Protein AF-A0A837RHR6-F1 (afdb_monomer)

Secondary structure (DSSP, 8-state):
--HHHHHHHHHHHHHHHHHHHHHHHHHHHHHHT-HHHHHHHHHHHHHHHHHHHHHHHHHHHTSPP-TT-TT-STHHHHHHHHHHHHHHHHHHHHHHHHHHHHHHSPPP--HHHHHHHHHHHHHHHHHHHHHHHHHHTT-HHHHHHHHHHHHHHHHHHHHHHHHHHHHHH-

Organism: NCBI:txid1423737

Solvent-accessible surface area (backbone atoms only — not comparable to full-atom values): 8742 Å² total; per-residue (Å²): 135,63,70,64,60,58,50,53,54,52,50,51,52,40,52,54,51,49,55,54,40,27,52,48,26,36,54,36,10,63,76,14,56,33,65,60,37,34,50,54,16,52,50,55,49,46,57,53,48,48,52,52,45,49,49,54,19,49,61,52,27,69,45,79,68,48,100,91,37,90,83,42,33,58,64,41,41,56,50,41,53,52,54,48,53,51,53,53,52,52,54,50,52,51,54,53,51,52,52,55,49,36,74,78,49,78,68,86,54,42,21,69,56,40,30,54,42,25,49,53,45,27,53,51,29,46,50,43,28,60,73,30,53,76,47,30,80,80,34,69,69,41,30,51,52,31,54,50,31,48,53,51,27,54,49,27,48,53,44,32,54,50,18,52,52,40,60,76,76,109

pLDDT: mean 85.72, std 11.77, range [41.94, 96.5]

Radius of gyration: 19.24 Å; Cα contacts (8 Å, |Δi|>4): 161; chains: 1; bounding box: 45×40×55 Å

InterPro domains:
  IPR002524 Cation efflux [TIGR01297] (9-169)
  IPR027469 Cation efflux transmembrane domain superfamily [G3DSA:1.20.1510.10] (8-170)
  IPR027469 Cation efflux transmembrane domain superfamily [SSF161111] (7-167)
  IPR045316 Zinc transporter Msc2-like [PTHR45755] (7-169)
  IPR058533 Cation efflux protein, transmembrane domain [PF01545] (12-169)

Nearest PDB structures (foldseek):
  8j80-assembly1_B  TM=8.223E-01  e=5.421E-07  Homo sapiens
  8j7w-assembly1_B  TM=8.499E-01  e=1.287E-06  Homo sapiens
  8j7v-assembly1_A  TM=5.553E-01  e=8.025E-06  Homo sapiens
  8j7x-assembly1_B  TM=5.868E-01  e=1.477E-05  Homo sapiens
  8j80-assembly1_A  TM=5.643E-01  e=1.721E-05  Homo sapiens

Sequence (170 aa):
MDHDKVTGKRFFYVTVLNVLITITEFIGGVLSGSLGLISDAFHNLEDSLSIVIAYVANVVGKRKNNSKKTFGYKRAEILAAFVNSIVLVVITLMMVFESFRRLSQPQHINGKLMMIVAIIGLVANLVSMLLLFSGSKHNLNIKATFLHMLTDTLSSIGVLIASVFVILFN

Mean predicted aligned error: 6.72 Å

Structure (mmCIF, N/CA/C/O backbone):
data_AF-A0A837RHR6-F1
#
_entry.id   AF-A0A837RHR6-F1
#
loop_
_atom_site.group_PDB
_atom_site.id
_atom_site.type_symbol
_atom_site.label_atom_id
_atom_site.label_alt_id
_atom_site.label_comp_id
_atom_site.label_asym_id
_atom_site.label_entity_id
_atom_site.label_seq_id
_atom_site.pdbx_PDB_ins_code
_atom_site.Cartn_x
_atom_site.Cartn_y
_atom_site.Cartn_z
_atom_site.occupancy
_atom_site.B_iso_or_equiv
_atom_site.auth_seq_id
_atom_site.auth_comp_id
_atom_site.auth_asym_id
_atom_site.auth_atom_id
_atom_site.pdbx_PDB_model_num
ATOM 1 N N . MET A 1 1 ? -23.527 19.346 14.972 1.00 41.94 1 MET A N 1
ATOM 2 C CA . MET A 1 1 ? -23.856 17.907 14.844 1.00 41.94 1 MET A CA 1
ATOM 3 C C . MET A 1 1 ? -23.744 17.363 13.407 1.00 41.94 1 MET A C 1
ATOM 5 O O . MET A 1 1 ? -23.946 16.170 13.232 1.00 41.94 1 MET A O 1
ATOM 9 N N . ASP A 1 2 ? -23.337 18.156 12.398 1.00 43.06 2 ASP A N 1
ATOM 10 C CA . ASP A 1 2 ? -23.130 17.660 11.014 1.00 43.06 2 ASP A CA 1
ATOM 11 C C . ASP A 1 2 ? -21.687 17.249 10.661 1.00 43.06 2 ASP A C 1
ATOM 13 O O . ASP A 1 2 ? -21.467 16.546 9.672 1.00 43.06 2 ASP A O 1
ATOM 17 N N . HIS A 1 3 ? -20.692 17.620 11.475 1.00 45.97 3 HIS A N 1
ATOM 18 C CA . HIS A 1 3 ? -19.289 17.274 11.212 1.00 45.97 3 HIS A CA 1
ATOM 19 C C . HIS A 1 3 ? -19.011 15.759 11.271 1.00 45.97 3 HIS A C 1
ATOM 21 O O . HIS A 1 3 ? -18.201 15.262 10.486 1.00 45.97 3 HIS A O 1
ATOM 27 N N . ASP A 1 4 ? -19.725 15.004 12.111 1.00 53.38 4 ASP A N 1
ATOM 28 C CA . ASP A 1 4 ? -19.523 13.553 12.247 1.00 53.38 4 ASP A CA 1
ATOM 29 C C . ASP A 1 4 ? -20.050 12.763 11.037 1.00 53.38 4 ASP A C 1
ATOM 31 O O . ASP A 1 4 ? -19.416 11.810 10.580 1.00 53.38 4 ASP A O 1
ATOM 35 N N . LYS A 1 5 ? -21.172 13.192 10.437 1.00 53.78 5 LYS A N 1
ATOM 36 C CA . LYS A 1 5 ? -21.772 12.515 9.270 1.00 53.78 5 LYS A CA 1
ATOM 37 C C . LYS A 1 5 ? -20.959 12.717 7.989 1.00 53.78 5 LYS A C 1
ATOM 39 O O . LYS A 1 5 ? -20.816 11.782 7.199 1.00 53.78 5 LYS A O 1
ATOM 44 N N . VAL A 1 6 ? -20.414 13.919 7.779 1.00 57.72 6 VAL A N 1
ATOM 45 C CA . VAL A 1 6 ? -19.542 14.220 6.625 1.00 57.72 6 VAL A CA 1
ATOM 46 C C . VAL A 1 6 ? -18.214 13.469 6.744 1.00 57.72 6 VAL A C 1
ATOM 48 O O . VAL A 1 6 ? -17.709 12.953 5.746 1.00 57.72 6 VAL A O 1
ATOM 51 N N . THR A 1 7 ? -17.695 13.336 7.966 1.00 66.50 7 THR A N 1
ATOM 52 C CA . THR A 1 7 ? -16.489 12.552 8.257 1.00 66.50 7 THR A CA 1
ATOM 53 C C . THR A 1 7 ? -16.690 11.072 7.929 1.00 66.50 7 THR A C 1
ATOM 55 O O . THR A 1 7 ? -15.879 10.501 7.202 1.00 66.50 7 THR A O 1
ATOM 58 N N . GLY A 1 8 ? -17.803 10.469 8.366 1.00 73.56 8 GLY A N 1
ATOM 59 C CA . GLY A 1 8 ? -18.092 9.054 8.103 1.00 73.56 8 GLY A CA 1
ATOM 60 C C . GLY A 1 8 ? -18.206 8.713 6.612 1.00 73.56 8 GLY A C 1
ATOM 61 O O . GLY A 1 8 ? -17.645 7.716 6.163 1.00 73.56 8 GLY A O 1
ATOM 62 N N . LYS A 1 9 ? -18.865 9.569 5.815 1.00 78.69 9 LYS A N 1
ATOM 63 C CA . LYS A 1 9 ? -18.978 9.357 4.359 1.00 78.69 9 LYS A CA 1
ATOM 64 C C . LYS A 1 9 ? -17.625 9.442 3.650 1.00 78.69 9 LYS A C 1
ATOM 66 O O . LYS A 1 9 ? -17.347 8.614 2.791 1.00 78.69 9 LYS A O 1
ATOM 71 N N . ARG A 1 10 ? -16.779 10.418 4.004 1.00 78.12 10 ARG A N 1
ATOM 72 C CA . ARG A 1 10 ? -15.433 10.564 3.415 1.00 78.12 10 ARG A CA 1
ATOM 73 C C . ARG A 1 10 ? -14.546 9.365 3.731 1.00 78.12 10 ARG A C 1
ATOM 75 O O . ARG A 1 10 ? -13.902 8.856 2.825 1.00 78.12 10 ARG A O 1
ATOM 82 N N . PHE A 1 11 ? -14.574 8.888 4.975 1.00 78.69 11 PHE A N 1
ATOM 83 C CA . PHE A 1 11 ? -13.868 7.668 5.370 1.00 78.69 11 PHE A CA 1
ATOM 84 C C . PHE A 1 11 ? -14.307 6.467 4.547 1.00 78.69 11 PHE A C 1
ATOM 86 O O . PHE A 1 11 ? -13.462 5.768 4.011 1.00 78.69 11 PHE A O 1
ATOM 93 N N . PHE A 1 12 ? -15.616 6.274 4.380 1.00 83.81 12 PHE A N 1
ATOM 94 C CA . PHE A 1 12 ? -16.128 5.176 3.569 1.00 83.81 12 PHE A CA 1
ATOM 95 C C . PHE A 1 12 ? -15.616 5.233 2.123 1.00 83.81 12 PHE A C 1
ATOM 97 O O . PHE A 1 12 ? -15.125 4.228 1.617 1.00 83.81 12 PHE A O 1
ATOM 104 N N . TYR A 1 13 ? -15.667 6.404 1.475 1.00 84.94 13 TYR A N 1
ATOM 105 C CA . TYR A 1 13 ? -15.136 6.559 0.117 1.00 84.94 13 TYR A CA 1
ATOM 106 C C . TYR A 1 13 ? -13.636 6.271 0.037 1.00 84.94 13 TYR A C 1
ATOM 108 O O . TYR A 1 13 ? -13.217 5.559 -0.869 1.00 84.94 13 TYR A O 1
ATOM 116 N N . VAL A 1 14 ? -12.845 6.776 0.988 1.00 85.06 14 VAL A N 1
ATOM 117 C CA . VAL A 1 14 ? -11.397 6.522 1.043 1.00 85.06 14 VAL A CA 1
ATOM 118 C C . VAL A 1 14 ? -11.105 5.038 1.261 1.00 85.06 14 VAL A C 1
ATOM 120 O O . VAL A 1 14 ? -10.266 4.482 0.566 1.00 85.06 14 VAL A O 1
ATOM 123 N N . THR A 1 15 ? -11.825 4.363 2.160 1.00 84.81 15 THR A N 1
ATOM 124 C CA . THR A 1 15 ? -11.652 2.924 2.400 1.00 84.81 15 THR A CA 1
ATOM 125 C C . THR A 1 15 ? -12.000 2.096 1.166 1.00 84.81 15 THR A C 1
ATOM 127 O O . THR A 1 15 ? -11.239 1.206 0.802 1.00 84.81 15 THR A O 1
ATOM 130 N N . VAL A 1 16 ? -13.120 2.388 0.497 1.00 87.94 16 VAL A N 1
ATOM 131 C CA . VAL A 1 16 ? -13.505 1.684 -0.740 1.00 87.94 16 VAL A CA 1
ATOM 132 C C . VAL A 1 16 ? -12.467 1.909 -1.835 1.00 87.94 16 VAL A C 1
ATOM 134 O O . VAL A 1 16 ? -12.083 0.964 -2.520 1.00 87.94 16 VAL A O 1
ATOM 137 N N . LEU A 1 17 ? -11.998 3.149 -1.982 1.00 87.44 17 LEU A N 1
ATOM 138 C CA . LEU A 1 17 ? -10.976 3.503 -2.955 1.00 87.44 17 LEU A CA 1
ATOM 139 C C . LEU A 1 17 ? -9.662 2.761 -2.668 1.00 87.44 17 LEU A C 1
ATOM 141 O O . LEU A 1 17 ? -9.125 2.150 -3.587 1.00 87.44 17 LEU A O 1
ATOM 145 N N . ASN A 1 18 ? -9.213 2.722 -1.408 1.00 88.38 18 ASN A N 1
ATOM 146 C CA . ASN A 1 18 ? -8.009 1.992 -1.005 1.00 88.38 18 ASN A CA 1
ATOM 147 C C . ASN A 1 18 ? -8.108 0.501 -1.361 1.00 88.38 18 ASN A C 1
ATOM 149 O O . ASN A 1 18 ? -7.256 -0.022 -2.066 1.00 88.38 18 ASN A O 1
ATOM 153 N N . VAL A 1 19 ? -9.210 -0.165 -0.996 1.00 89.31 19 VAL A N 1
ATOM 154 C CA . VAL A 1 19 ? -9.411 -1.594 -1.303 1.00 89.31 19 VAL A CA 1
ATOM 155 C C . VAL A 1 19 ? -9.358 -1.875 -2.811 1.00 89.31 19 VAL A C 1
ATOM 157 O O . VAL A 1 19 ? -8.755 -2.859 -3.239 1.00 89.31 19 VAL A O 1
ATOM 160 N N . LEU A 1 20 ? -9.971 -1.019 -3.636 1.00 91.44 20 LEU A N 1
ATOM 161 C CA . LEU A 1 20 ? -9.931 -1.169 -5.095 1.00 91.44 20 LEU A CA 1
ATOM 162 C C . LEU A 1 20 ? -8.512 -1.009 -5.655 1.00 91.44 20 LEU A C 1
ATOM 164 O O . LEU A 1 20 ? -8.112 -1.765 -6.546 1.00 91.44 20 LEU A O 1
ATOM 168 N N . ILE A 1 21 ? -7.752 -0.049 -5.131 1.00 90.56 21 ILE A N 1
ATOM 169 C CA . ILE A 1 21 ? -6.354 0.165 -5.514 1.00 90.56 21 ILE A CA 1
ATOM 170 C C . ILE A 1 21 ? -5.505 -1.023 -5.086 1.00 90.56 21 ILE A C 1
ATOM 172 O O . ILE A 1 21 ? -4.798 -1.558 -5.927 1.00 90.56 21 ILE A O 1
ATOM 176 N N . THR A 1 22 ? -5.649 -1.513 -3.852 1.00 92.38 22 THR A N 1
ATOM 177 C CA . THR A 1 22 ? -4.914 -2.680 -3.342 1.00 92.38 22 THR A CA 1
ATOM 178 C C . THR A 1 22 ? -5.065 -3.888 -4.269 1.00 92.38 22 THR A C 1
ATOM 180 O O . THR A 1 22 ? -4.091 -4.559 -4.606 1.00 92.38 22 THR A O 1
ATOM 183 N N . ILE A 1 23 ? -6.289 -4.158 -4.737 1.00 93.69 23 ILE A N 1
ATOM 184 C CA . ILE A 1 23 ? -6.554 -5.245 -5.691 1.00 93.69 23 ILE A CA 1
ATOM 185 C C . ILE A 1 23 ? -5.868 -4.965 -7.035 1.00 93.69 23 ILE A C 1
ATOM 187 O O . ILE A 1 23 ? -5.268 -5.863 -7.628 1.00 93.69 23 ILE A O 1
ATOM 191 N N . THR A 1 24 ? -5.943 -3.723 -7.513 1.00 94.38 24 THR A N 1
ATOM 192 C CA . THR A 1 24 ? -5.326 -3.298 -8.777 1.00 94.38 24 THR A CA 1
ATOM 193 C C . THR A 1 24 ? -3.800 -3.409 -8.726 1.00 94.38 24 THR A C 1
ATOM 195 O O . THR A 1 24 ? -3.199 -3.912 -9.671 1.00 94.38 24 THR A O 1
ATOM 198 N N . GLU A 1 25 ? -3.173 -3.004 -7.623 1.00 94.94 25 GLU A N 1
ATOM 199 C CA . GLU A 1 25 ? -1.733 -3.101 -7.369 1.00 94.94 25 GLU A CA 1
ATOM 200 C C . GLU A 1 25 ? -1.278 -4.546 -7.227 1.00 94.94 25 GLU A C 1
ATOM 202 O O . GLU A 1 25 ? -0.258 -4.920 -7.801 1.00 94.94 25 GLU A O 1
ATOM 207 N N . PHE A 1 26 ? -2.058 -5.387 -6.545 1.00 95.31 26 PHE A N 1
ATOM 208 C CA . PHE A 1 26 ? -1.754 -6.807 -6.423 1.00 95.31 26 PHE A CA 1
ATOM 209 C C . PHE A 1 26 ? -1.755 -7.491 -7.794 1.00 95.31 26 PHE A C 1
ATOM 211 O O . PHE A 1 26 ? -0.775 -8.128 -8.182 1.00 95.31 26 PHE A O 1
ATOM 218 N N . ILE A 1 27 ? -2.836 -7.319 -8.562 1.00 95.81 27 ILE A N 1
ATOM 219 C CA . ILE A 1 27 ? -2.960 -7.893 -9.907 1.00 95.81 27 ILE A CA 1
ATOM 220 C C . ILE A 1 27 ? -1.885 -7.307 -10.827 1.00 95.81 27 ILE A C 1
ATOM 222 O O . ILE A 1 27 ? -1.181 -8.046 -11.513 1.00 95.81 27 ILE A O 1
ATOM 226 N N . GLY A 1 28 ? -1.727 -5.984 -10.816 1.00 95.19 28 GLY A N 1
ATOM 227 C CA . GLY A 1 28 ? -0.740 -5.266 -11.610 1.00 95.19 28 GLY A CA 1
ATOM 228 C C . GLY A 1 28 ? 0.688 -5.702 -11.305 1.00 95.19 28 GLY A C 1
ATOM 229 O O . GLY A 1 28 ? 1.458 -5.938 -12.229 1.00 95.19 28 GLY A O 1
ATOM 230 N N . GLY A 1 29 ? 1.021 -5.883 -10.030 1.00 95.00 29 GLY A N 1
ATOM 231 C CA . GLY A 1 29 ? 2.329 -6.322 -9.570 1.00 95.00 29 GLY A CA 1
ATOM 232 C C . GLY A 1 29 ? 2.639 -7.768 -9.939 1.00 95.00 29 GLY A C 1
ATOM 233 O O . GLY A 1 29 ? 3.744 -8.046 -10.407 1.00 95.00 29 GLY A O 1
ATOM 234 N N . VAL A 1 30 ? 1.668 -8.680 -9.819 1.00 94.69 30 VAL A N 1
ATOM 235 C CA . VAL A 1 30 ? 1.823 -10.073 -10.274 1.00 94.69 30 VAL A CA 1
ATOM 236 C C . VAL A 1 30 ? 2.018 -10.126 -11.789 1.00 94.69 30 VAL A C 1
ATOM 238 O O . VAL A 1 30 ? 2.958 -10.762 -12.262 1.00 94.69 30 VAL A O 1
ATOM 241 N N . LEU A 1 31 ? 1.181 -9.421 -12.556 1.00 95.31 31 LEU A N 1
ATOM 242 C CA . LEU A 1 31 ? 1.251 -9.411 -14.020 1.00 95.31 31 LEU A CA 1
ATOM 243 C C . LEU A 1 31 ? 2.497 -8.698 -14.553 1.00 95.31 31 LEU A C 1
ATOM 245 O O . LEU A 1 31 ? 3.045 -9.101 -15.577 1.00 95.31 31 LEU A O 1
ATOM 249 N N . SER A 1 32 ? 2.956 -7.636 -13.886 1.00 94.25 32 SER A N 1
ATOM 250 C CA . SER A 1 32 ? 4.163 -6.918 -14.293 1.00 94.25 32 SER A CA 1
ATOM 251 C C . SER A 1 32 ? 5.439 -7.579 -13.782 1.00 94.25 32 SER A C 1
ATOM 253 O O . SER A 1 32 ? 6.527 -7.171 -14.184 1.00 94.25 32 SER A O 1
ATOM 255 N N . GLY A 1 33 ? 5.321 -8.524 -12.847 1.00 92.75 33 GLY A N 1
ATOM 256 C CA . GLY A 1 33 ? 6.432 -9.055 -12.073 1.00 92.75 33 GLY A CA 1
ATOM 257 C C . GLY A 1 33 ? 7.066 -8.020 -11.139 1.00 92.75 33 GLY A C 1
ATOM 258 O O . GLY A 1 33 ? 8.218 -8.197 -10.773 1.00 92.75 33 GLY A O 1
ATOM 259 N N . SER A 1 34 ? 6.388 -6.931 -10.761 1.00 94.19 34 SER A N 1
ATOM 260 C CA . SER A 1 34 ? 6.981 -5.865 -9.936 1.00 94.19 34 SER A CA 1
ATOM 261 C C . SER A 1 34 ? 6.830 -6.155 -8.447 1.00 94.19 34 SER A C 1
ATOM 263 O O . SER A 1 34 ? 5.726 -6.094 -7.910 1.00 94.19 34 SER A O 1
ATOM 265 N N . LEU A 1 35 ? 7.949 -6.388 -7.754 1.00 92.81 35 LEU A N 1
ATOM 266 C CA . LEU A 1 35 ? 7.944 -6.491 -6.290 1.00 92.81 35 LEU A CA 1
ATOM 267 C C . LEU A 1 35 ? 7.485 -5.202 -5.615 1.00 92.81 35 LEU A C 1
ATOM 269 O O . LEU A 1 35 ? 6.871 -5.281 -4.563 1.00 92.81 35 LEU A O 1
ATOM 273 N N . GLY A 1 36 ? 7.761 -4.036 -6.210 1.00 93.12 36 GLY A N 1
ATOM 274 C CA . GLY A 1 36 ? 7.353 -2.749 -5.645 1.00 93.12 36 GLY A CA 1
ATOM 275 C C . GLY A 1 36 ? 5.834 -2.638 -5.539 1.00 93.12 36 GLY A C 1
ATOM 276 O O . GLY A 1 36 ? 5.318 -2.358 -4.466 1.00 93.12 36 GLY A O 1
ATOM 277 N N . LEU A 1 37 ? 5.120 -2.964 -6.623 1.00 94.31 37 LEU A N 1
ATOM 278 C CA . LEU A 1 37 ? 3.652 -2.985 -6.627 1.00 94.31 37 LEU A CA 1
ATOM 279 C C . LEU A 1 37 ? 3.076 -4.063 -5.709 1.00 94.31 37 LEU A C 1
ATOM 281 O O . LEU A 1 37 ? 2.097 -3.822 -5.014 1.00 94.31 37 LEU A O 1
ATOM 285 N N . ILE A 1 38 ? 3.694 -5.247 -5.685 1.00 94.62 38 ILE A N 1
ATOM 286 C CA . ILE A 1 38 ? 3.264 -6.322 -4.787 1.00 94.62 38 ILE A CA 1
ATOM 287 C C . ILE A 1 38 ? 3.453 -5.886 -3.323 1.00 94.62 38 ILE A C 1
ATOM 289 O O . ILE A 1 38 ? 2.572 -6.126 -2.505 1.00 94.62 38 ILE A O 1
ATOM 293 N N . SER A 1 39 ? 4.560 -5.219 -2.988 1.00 92.75 39 SER A N 1
ATOM 294 C CA . SER A 1 39 ? 4.834 -4.713 -1.638 1.00 92.75 39 SER A CA 1
ATOM 295 C C . SER A 1 39 ? 3.833 -3.644 -1.200 1.00 92.75 39 SER A C 1
ATOM 297 O O . SER A 1 39 ? 3.347 -3.731 -0.076 1.00 92.75 39 SER A O 1
ATOM 299 N N . ASP A 1 40 ? 3.499 -2.686 -2.071 1.00 92.00 40 ASP A N 1
ATOM 300 C CA . ASP A 1 40 ? 2.489 -1.648 -1.793 1.00 92.00 40 ASP A CA 1
ATOM 301 C C . ASP A 1 40 ? 1.108 -2.288 -1.553 1.00 92.00 40 ASP A C 1
ATOM 303 O O . ASP A 1 40 ? 0.442 -2.019 -0.554 1.00 92.00 40 ASP A O 1
ATOM 307 N N . ALA A 1 41 ? 0.734 -3.266 -2.388 1.00 92.81 41 ALA A N 1
ATOM 308 C CA . ALA A 1 41 ? -0.515 -4.003 -2.223 1.00 92.81 41 ALA A CA 1
ATOM 309 C C . ALA A 1 41 ? -0.574 -4.797 -0.905 1.00 92.81 41 ALA A C 1
ATOM 311 O O . ALA A 1 41 ? -1.605 -4.817 -0.233 1.00 92.81 41 ALA A O 1
ATOM 312 N N . PHE A 1 42 ? 0.512 -5.475 -0.519 1.00 91.44 42 PHE A N 1
ATOM 313 C CA . PHE A 1 42 ? 0.550 -6.208 0.749 1.00 91.44 42 PHE A CA 1
ATOM 314 C C . PHE A 1 42 ? 0.492 -5.275 1.959 1.00 91.44 42 PHE A C 1
ATOM 316 O O . PHE A 1 42 ? -0.168 -5.633 2.932 1.00 91.44 42 PHE A O 1
ATOM 323 N N . HIS A 1 43 ? 1.114 -4.095 1.888 1.00 88.62 43 HIS A N 1
ATOM 324 C CA . HIS A 1 43 ? 1.018 -3.079 2.936 1.00 88.62 43 HIS A CA 1
ATOM 325 C C . HIS A 1 43 ? -0.440 -2.640 3.142 1.00 88.62 43 HIS A C 1
ATOM 327 O O . HIS A 1 43 ? -1.000 -2.856 4.216 1.00 88.62 43 HIS A O 1
ATOM 333 N N . ASN A 1 44 ? -1.101 -2.195 2.067 1.00 89.38 44 ASN A N 1
ATOM 334 C CA . ASN A 1 44 ? -2.494 -1.734 2.100 1.00 89.38 44 ASN A CA 1
ATOM 335 C C . ASN A 1 44 ? -3.481 -2.831 2.557 1.00 89.38 44 ASN A C 1
ATOM 337 O O . ASN A 1 44 ? -4.468 -2.579 3.268 1.00 89.38 44 ASN A O 1
ATOM 341 N N . LEU A 1 45 ? -3.219 -4.084 2.162 1.00 89.12 45 LEU A N 1
ATOM 342 C CA . LEU A 1 45 ? -3.988 -5.243 2.611 1.00 89.12 45 LEU A CA 1
ATOM 343 C C . LEU A 1 45 ? -3.813 -5.483 4.114 1.00 89.12 45 LEU A C 1
ATOM 345 O O . LEU A 1 45 ? -4.791 -5.771 4.809 1.00 89.12 45 LEU A O 1
ATOM 349 N N . GLU A 1 46 ? -2.586 -5.384 4.617 1.00 88.56 46 GLU A N 1
ATOM 350 C CA . GLU A 1 46 ? -2.298 -5.582 6.030 1.00 88.56 46 GLU A CA 1
ATOM 351 C C . GLU A 1 46 ? -2.945 -4.503 6.897 1.00 88.56 46 GLU A C 1
ATOM 353 O O . GLU A 1 46 ? -3.540 -4.837 7.922 1.00 88.56 46 GLU A O 1
ATOM 358 N N . ASP A 1 47 ? -2.936 -3.240 6.478 1.00 86.06 47 ASP A N 1
ATOM 359 C CA . ASP A 1 47 ? -3.625 -2.173 7.211 1.00 86.06 47 ASP A CA 1
ATOM 360 C C . ASP A 1 47 ? -5.123 -2.469 7.347 1.00 86.06 47 ASP A C 1
ATOM 362 O O . ASP A 1 47 ? -5.716 -2.366 8.429 1.00 86.06 47 ASP A O 1
ATOM 366 N N . SER A 1 48 ? -5.736 -2.948 6.263 1.00 84.69 48 SER A N 1
ATOM 367 C CA . SER A 1 48 ? -7.140 -3.361 6.254 1.00 84.69 48 SER A CA 1
ATOM 368 C C . SER A 1 48 ? -7.393 -4.560 7.179 1.00 84.69 48 SER A C 1
ATOM 370 O O . SER A 1 48 ? -8.348 -4.557 7.965 1.00 84.69 48 SER A O 1
ATOM 372 N N . LEU A 1 49 ? -6.529 -5.580 7.135 1.00 85.75 49 LEU A N 1
ATOM 373 C CA . LEU A 1 49 ? -6.622 -6.760 7.999 1.00 85.75 49 LEU A CA 1
ATOM 374 C C . LEU A 1 49 ? -6.423 -6.405 9.474 1.00 85.75 49 LEU A C 1
ATOM 376 O O . LEU A 1 49 ? -7.174 -6.894 10.318 1.00 85.75 49 LEU A O 1
ATOM 380 N N . SER A 1 50 ? -5.485 -5.513 9.777 1.00 84.81 50 SER A N 1
ATOM 381 C CA . SER A 1 50 ? -5.194 -5.018 11.122 1.00 84.81 50 SER A CA 1
ATOM 382 C C . SER A 1 50 ? -6.439 -4.407 11.756 1.00 84.81 50 SER A C 1
ATOM 384 O O . SER A 1 50 ? -6.782 -4.722 12.898 1.00 84.81 50 SER A O 1
ATOM 386 N N . ILE A 1 51 ? -7.170 -3.586 10.995 1.00 81.31 51 ILE A N 1
ATOM 387 C CA . ILE A 1 51 ? -8.423 -2.966 11.442 1.00 81.31 51 ILE A CA 1
ATOM 388 C C . ILE A 1 51 ? -9.498 -4.026 11.699 1.00 81.31 51 ILE A C 1
ATOM 390 O O . ILE A 1 51 ? -10.169 -3.981 12.733 1.00 81.31 51 ILE A O 1
ATOM 394 N N . VAL A 1 52 ? -9.663 -4.996 10.794 1.00 82.75 52 VAL A N 1
ATOM 395 C CA . VAL A 1 52 ? -10.652 -6.077 10.951 1.00 82.75 52 VAL A CA 1
ATOM 396 C C . VAL A 1 52 ? -10.334 -6.933 12.178 1.00 82.75 52 VAL A C 1
ATOM 398 O O . VAL A 1 52 ? -11.214 -7.192 13.001 1.00 82.75 52 VAL A O 1
ATOM 401 N N . ILE A 1 53 ? -9.073 -7.332 12.339 1.00 80.62 53 ILE A N 1
ATOM 402 C CA . ILE A 1 53 ? -8.581 -8.114 13.476 1.00 80.62 53 ILE A CA 1
ATOM 403 C C . ILE A 1 53 ? -8.791 -7.338 14.784 1.00 80.62 53 ILE A C 1
ATOM 405 O O . ILE A 1 53 ? -9.327 -7.896 15.745 1.00 80.62 53 ILE A O 1
ATOM 409 N N . ALA A 1 54 ? -8.456 -6.045 14.815 1.00 77.94 54 ALA A N 1
ATOM 410 C CA . ALA A 1 54 ? -8.672 -5.183 15.975 1.00 77.94 54 ALA A CA 1
ATOM 411 C C . ALA A 1 54 ? -10.163 -5.031 16.315 1.00 77.94 54 ALA A C 1
ATOM 413 O O . ALA A 1 54 ? -10.545 -5.117 17.485 1.00 77.94 54 ALA A O 1
ATOM 414 N N . TYR A 1 55 ? -11.028 -4.869 15.309 1.00 78.31 55 TYR A N 1
ATOM 415 C CA . TYR A 1 55 ? -12.475 -4.793 15.498 1.00 78.31 55 TYR A CA 1
ATOM 416 C C . TYR A 1 55 ? -13.039 -6.090 16.089 1.00 78.31 55 TYR A C 1
ATOM 418 O O . TYR A 1 55 ? -13.752 -6.057 17.096 1.00 78.31 55 TYR A O 1
ATOM 426 N N . VAL A 1 56 ? -12.685 -7.244 15.513 1.00 79.56 56 VAL A N 1
ATOM 427 C CA . VAL A 1 56 ? -13.114 -8.558 16.017 1.00 79.56 56 VAL A CA 1
ATOM 428 C C . VAL A 1 56 ? -12.615 -8.771 17.445 1.00 79.56 56 VAL A C 1
ATOM 430 O O . VAL A 1 56 ? -13.389 -9.182 18.314 1.00 79.56 56 VAL A O 1
ATOM 433 N N . ALA A 1 57 ? -11.355 -8.436 17.722 1.00 78.81 57 ALA A N 1
ATOM 434 C CA . ALA A 1 57 ? -10.782 -8.552 19.055 1.00 78.81 57 ALA A CA 1
ATOM 435 C C . ALA A 1 57 ? -11.496 -7.652 20.073 1.00 78.81 57 ALA A C 1
ATOM 437 O O . ALA A 1 57 ? -11.758 -8.099 21.190 1.00 78.81 57 ALA A O 1
ATOM 438 N N . ASN A 1 58 ? -11.900 -6.442 19.677 1.00 74.94 58 ASN A N 1
ATOM 439 C CA . ASN A 1 58 ? -12.676 -5.538 20.522 1.00 74.94 58 ASN A CA 1
ATOM 440 C C . ASN A 1 58 ? -14.079 -6.077 20.829 1.00 74.94 58 ASN A C 1
ATOM 442 O O . ASN A 1 58 ? -14.527 -6.054 21.979 1.00 74.94 58 ASN A O 1
ATOM 446 N N . VAL A 1 59 ? -14.773 -6.615 19.821 1.00 78.75 59 VAL A N 1
ATOM 447 C CA . VAL A 1 59 ? -16.093 -7.243 19.998 1.00 78.75 59 VAL A CA 1
ATOM 448 C C . VAL A 1 59 ? -15.999 -8.453 20.933 1.00 78.75 59 VAL A C 1
ATOM 450 O O . VAL A 1 59 ? -16.832 -8.616 21.828 1.00 78.75 59 VAL A O 1
ATOM 453 N N . VAL A 1 60 ? -14.964 -9.284 20.779 1.00 78.19 60 VAL A N 1
ATOM 454 C CA . VAL A 1 60 ? -14.702 -10.427 21.666 1.00 78.19 60 VAL A CA 1
ATOM 455 C C . VAL A 1 60 ? -14.325 -9.956 23.074 1.00 78.19 60 VAL A C 1
ATOM 457 O O . VAL A 1 60 ? -14.834 -10.502 24.053 1.00 78.19 60 VAL A O 1
ATOM 460 N N . GLY A 1 61 ? -13.505 -8.909 23.190 1.00 70.44 61 GLY A N 1
ATOM 461 C CA . GLY A 1 61 ? -13.056 -8.315 24.450 1.00 70.44 61 GLY A CA 1
ATOM 462 C C . GLY A 1 61 ? -14.185 -7.734 25.303 1.00 70.44 61 GLY A C 1
ATOM 463 O O . GLY A 1 61 ? -14.105 -7.771 26.533 1.00 70.44 61 GLY A O 1
ATOM 464 N N . LYS A 1 62 ? -15.266 -7.269 24.665 1.00 71.50 62 LYS A N 1
ATOM 465 C CA . LYS A 1 62 ? -16.483 -6.756 25.318 1.00 71.50 62 LYS A CA 1
ATOM 466 C C . LYS A 1 62 ? -17.410 -7.849 25.876 1.00 71.50 62 LYS A C 1
ATOM 468 O O . LYS A 1 62 ? -18.370 -7.517 26.573 1.00 71.50 62 LYS A O 1
ATOM 473 N N . ARG A 1 63 ? -17.162 -9.142 25.614 1.00 69.62 63 ARG A N 1
ATOM 474 C CA . ARG A 1 63 ? -17.981 -10.237 26.175 1.00 69.62 63 ARG A CA 1
ATOM 475 C C . ARG A 1 63 ? -17.806 -10.347 27.698 1.00 69.62 63 ARG A C 1
ATOM 477 O O . ARG 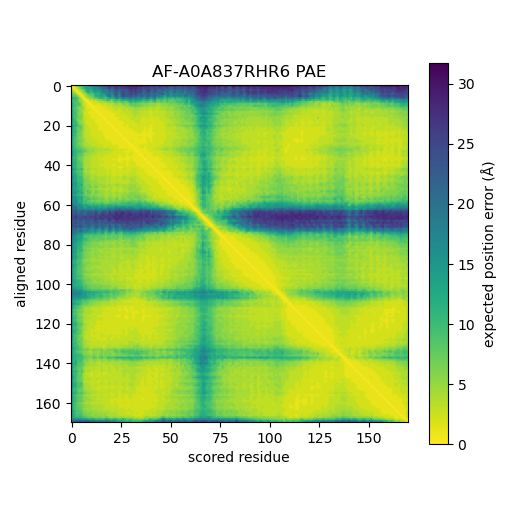A 1 63 ? -16.685 -10.306 28.206 1.00 69.62 63 ARG A O 1
ATOM 484 N N . LYS A 1 64 ? -18.923 -10.523 28.425 1.00 55.41 64 LYS A N 1
ATOM 485 C CA . LYS A 1 64 ? -18.940 -10.736 29.888 1.00 55.41 64 LYS A CA 1
ATOM 486 C C . LYS A 1 64 ? -18.121 -11.979 30.276 1.00 55.41 64 LYS A C 1
ATOM 488 O O . LYS A 1 64 ? -18.061 -12.954 29.529 1.00 55.41 64 LYS A O 1
ATOM 493 N N . ASN A 1 65 ? -17.497 -11.921 31.453 1.00 54.69 65 ASN A N 1
ATOM 494 C CA . ASN A 1 65 ? 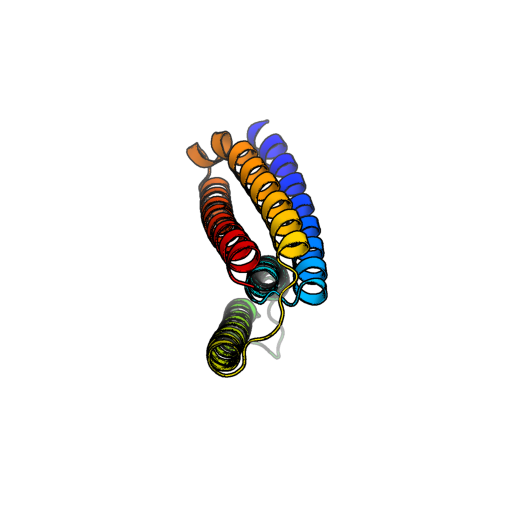-16.753 -13.025 32.068 1.00 54.69 65 ASN A CA 1
ATOM 495 C C . ASN A 1 65 ? -17.622 -14.302 32.143 1.00 54.69 65 ASN A C 1
ATOM 497 O O . ASN A 1 65 ? -18.818 -14.219 32.410 1.00 54.69 65 ASN A O 1
ATOM 501 N N . ASN A 1 66 ? -17.020 -15.468 31.905 1.00 58.69 66 ASN A N 1
ATOM 502 C CA . ASN A 1 66 ? -17.636 -16.786 32.066 1.00 58.69 66 ASN A CA 1
ATOM 503 C C . ASN A 1 66 ? -16.730 -17.641 32.972 1.00 58.69 66 ASN A C 1
ATOM 505 O O . ASN A 1 66 ? -15.517 -17.438 32.973 1.00 58.69 66 ASN A O 1
ATOM 509 N N . SER A 1 67 ? -17.271 -18.637 33.680 1.00 56.03 67 SER A N 1
ATOM 510 C CA . SER A 1 67 ? -16.593 -19.439 34.718 1.00 56.03 67 SER A CA 1
ATOM 511 C C . SER A 1 67 ? -15.288 -20.136 34.288 1.00 56.03 67 SER A C 1
ATOM 513 O O . SER A 1 67 ? -14.546 -20.611 35.139 1.00 56.03 67 SER A O 1
ATOM 515 N N . LYS A 1 68 ? -14.968 -20.182 32.985 1.00 61.56 68 LYS A N 1
ATOM 516 C CA . LYS A 1 68 ? -13.692 -20.691 32.438 1.00 61.56 68 LYS A CA 1
ATOM 517 C C . LYS A 1 68 ? -12.604 -19.616 32.228 1.00 61.56 68 LYS A C 1
ATOM 519 O O . LYS A 1 68 ? -11.460 -19.969 31.951 1.00 61.56 68 LYS A O 1
ATOM 524 N N . LYS A 1 69 ? -12.928 -18.316 32.281 1.00 58.12 69 LYS A N 1
ATOM 525 C CA . LYS A 1 69 ? -12.026 -17.189 31.942 1.00 58.12 69 LYS A CA 1
ATOM 526 C C . LYS A 1 69 ? -12.186 -16.029 32.935 1.00 58.12 69 LYS A C 1
ATOM 528 O O . LYS A 1 69 ? -12.653 -14.953 32.575 1.00 58.12 69 LYS A O 1
ATOM 533 N N . THR A 1 70 ? -11.701 -16.227 34.158 1.00 55.38 70 THR A N 1
ATOM 534 C CA . THR A 1 70 ? -11.864 -15.335 35.324 1.00 55.38 70 THR A CA 1
ATOM 535 C C . THR A 1 70 ? -11.395 -13.883 35.117 1.00 55.38 70 THR A C 1
ATOM 537 O O . THR A 1 70 ? -11.917 -12.986 35.769 1.00 55.38 70 THR A O 1
ATOM 540 N N . PHE A 1 71 ? -10.465 -13.623 34.183 1.00 59.66 71 PHE A N 1
ATOM 541 C CA . PHE A 1 71 ? -9.962 -12.277 33.840 1.00 59.66 71 PHE A CA 1
ATOM 542 C C . PHE A 1 71 ? -10.661 -11.619 32.625 1.00 59.66 71 PHE A C 1
ATOM 544 O O . PHE A 1 71 ? -10.268 -10.532 32.199 1.00 59.66 71 PHE A O 1
ATOM 551 N N . GLY A 1 72 ? -11.688 -12.256 32.048 1.00 63.91 72 GLY A N 1
ATOM 552 C CA . GLY A 1 72 ? -12.385 -11.771 30.852 1.00 63.91 72 GLY A CA 1
ATOM 553 C C . GLY A 1 72 ? -11.580 -11.914 29.551 1.00 63.91 72 GLY A C 1
ATOM 554 O O . GLY A 1 72 ? -10.524 -12.546 29.505 1.00 63.91 72 GLY A O 1
ATOM 555 N N . TYR A 1 73 ? -12.094 -11.325 28.468 1.00 68.69 73 TYR A N 1
ATOM 556 C CA . TYR A 1 73 ? -11.549 -11.470 27.109 1.00 68.69 73 TYR A CA 1
ATOM 557 C C . TYR A 1 73 ? -10.640 -10.312 26.668 1.00 68.69 73 TYR A C 1
ATOM 559 O O . TYR A 1 73 ? -10.196 -10.292 25.526 1.00 68.69 73 TYR A O 1
ATOM 567 N N . LYS A 1 74 ? -10.295 -9.375 27.563 1.00 69.12 74 LYS A N 1
AT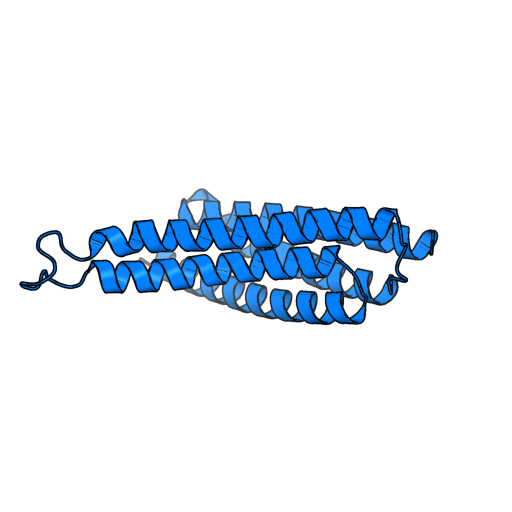OM 568 C CA . LYS A 1 74 ? -9.465 -8.200 27.225 1.00 69.12 74 LYS A CA 1
ATOM 569 C C . LYS A 1 74 ? -8.080 -8.549 26.659 1.00 69.12 74 LYS A C 1
ATOM 571 O O . LYS A 1 74 ? -7.539 -7.795 25.864 1.00 69.12 74 LYS A O 1
ATOM 576 N N . ARG A 1 75 ? -7.518 -9.715 27.008 1.00 80.38 75 ARG A N 1
ATOM 577 C CA . ARG A 1 75 ? -6.242 -10.198 26.437 1.00 80.38 75 ARG A CA 1
ATOM 578 C C . ARG A 1 75 ? -6.333 -10.545 24.943 1.00 80.38 75 ARG A C 1
ATOM 580 O O . ARG A 1 75 ? -5.295 -10.690 24.308 1.00 80.38 75 ARG A O 1
ATOM 587 N N . ALA A 1 76 ? -7.540 -10.681 24.387 1.00 78.31 76 ALA A N 1
ATOM 588 C CA . ALA A 1 76 ? -7.737 -10.956 22.967 1.00 78.31 76 ALA A CA 1
ATOM 589 C C . ALA A 1 76 ? -7.234 -9.807 22.080 1.00 78.31 76 ALA A C 1
ATOM 591 O O . ALA A 1 76 ? -6.658 -10.086 21.040 1.00 78.31 76 ALA A O 1
ATOM 592 N N . GLU A 1 77 ? -7.375 -8.545 22.507 1.00 77.56 77 GLU A N 1
ATOM 593 C CA . GLU A 1 77 ? -6.857 -7.380 21.765 1.00 77.56 77 GLU A CA 1
ATOM 594 C C . GLU A 1 77 ? -5.325 -7.399 21.675 1.00 77.56 77 GLU A C 1
ATOM 596 O O . GLU A 1 77 ? -4.766 -7.190 20.603 1.00 77.56 77 GLU A O 1
ATOM 601 N N . ILE A 1 78 ? -4.644 -7.740 22.774 1.00 85.25 78 ILE A N 1
ATOM 602 C CA . ILE A 1 78 ? -3.176 -7.842 22.808 1.00 85.25 78 ILE A CA 1
ATOM 603 C C . ILE A 1 78 ? -2.692 -8.997 21.923 1.00 85.25 78 ILE A C 1
ATOM 605 O O . ILE A 1 78 ? -1.753 -8.830 21.153 1.00 85.25 78 ILE A O 1
ATOM 609 N N . LEU A 1 79 ? -3.343 -10.163 22.007 1.00 86.50 79 LEU A N 1
ATOM 610 C CA . LEU A 1 79 ? -3.018 -11.315 21.158 1.00 86.50 79 LEU A CA 1
ATOM 611 C C . LEU A 1 79 ? -3.258 -11.017 19.674 1.00 86.50 79 LEU A C 1
ATOM 613 O O . LEU A 1 79 ? -2.455 -11.413 18.839 1.00 86.50 79 LEU A O 1
ATOM 617 N N . ALA A 1 80 ? -4.336 -10.305 19.355 1.00 84.19 80 ALA A N 1
ATOM 618 C CA . ALA A 1 80 ? -4.667 -9.888 18.002 1.00 84.19 80 ALA A CA 1
ATOM 619 C C . ALA A 1 80 ? -3.601 -8.946 17.421 1.00 84.19 80 ALA A C 1
ATOM 621 O O . ALA A 1 80 ? -3.090 -9.210 16.335 1.00 84.19 80 ALA A O 1
ATOM 622 N N . ALA A 1 81 ? -3.198 -7.917 18.175 1.00 85.75 81 ALA A N 1
ATOM 623 C CA . ALA A 1 81 ? -2.102 -7.033 17.785 1.00 85.75 81 ALA A CA 1
ATOM 624 C C . ALA A 1 81 ? -0.777 -7.798 17.620 1.00 85.75 81 ALA A C 1
ATOM 626 O O . ALA A 1 81 ? -0.072 -7.597 16.638 1.00 85.75 81 ALA A O 1
ATOM 627 N N . PHE A 1 82 ? -0.466 -8.724 18.533 1.00 89.44 82 PHE A N 1
ATOM 628 C CA . PHE A 1 82 ? 0.751 -9.537 18.473 1.00 89.44 82 PHE A CA 1
ATOM 629 C C . PHE A 1 82 ? 0.809 -10.431 17.226 1.00 89.44 82 PHE A C 1
ATOM 631 O O . PHE A 1 82 ? 1.829 -10.466 16.541 1.00 89.44 82 PHE A O 1
ATOM 638 N N . VAL A 1 83 ? -0.287 -11.127 16.904 1.00 89.19 83 VAL A N 1
ATOM 639 C CA . VAL A 1 83 ? -0.380 -11.951 15.688 1.00 89.19 83 VAL A CA 1
ATOM 640 C C . VAL A 1 83 ? -0.230 -11.082 14.443 1.00 89.19 83 VAL A C 1
ATOM 642 O O . VAL A 1 83 ? 0.523 -11.448 13.545 1.00 89.19 83 VAL A O 1
ATOM 645 N N . ASN A 1 84 ? -0.883 -9.919 14.411 1.00 89.31 84 ASN A N 1
ATOM 646 C CA . ASN A 1 84 ? -0.770 -8.985 13.298 1.00 89.31 84 ASN A CA 1
ATOM 647 C C . ASN A 1 84 ? 0.680 -8.520 13.084 1.00 89.31 84 ASN A C 1
ATOM 649 O O . ASN A 1 84 ? 1.200 -8.604 11.978 1.00 89.31 84 ASN A O 1
ATOM 653 N N . SER A 1 85 ? 1.376 -8.135 14.159 1.00 90.50 85 SER A N 1
ATOM 654 C CA . SER A 1 85 ? 2.789 -7.749 14.086 1.00 90.50 85 SER A CA 1
ATOM 655 C C . SER A 1 85 ? 3.701 -8.880 13.604 1.00 90.50 85 SER A C 1
ATOM 657 O O . SER A 1 85 ? 4.661 -8.616 12.886 1.00 90.50 85 SER A O 1
ATOM 659 N N . ILE A 1 86 ? 3.428 -10.140 13.962 1.00 93.44 86 ILE A N 1
ATOM 660 C CA . ILE A 1 86 ? 4.192 -11.280 13.427 1.00 93.44 86 ILE A CA 1
ATOM 661 C C . ILE A 1 86 ? 3.988 -11.400 11.915 1.00 93.44 86 ILE A C 1
ATOM 663 O O . ILE A 1 86 ? 4.963 -11.596 11.192 1.00 93.44 86 ILE A O 1
ATOM 667 N N . VAL A 1 87 ? 2.747 -11.275 11.435 1.00 90.00 87 VAL A N 1
ATOM 668 C CA . VAL A 1 87 ? 2.436 -11.339 9.999 1.00 90.00 87 VAL A CA 1
ATOM 669 C C . VAL A 1 87 ? 3.193 -10.249 9.233 1.00 90.00 87 VAL A C 1
ATOM 671 O O . VAL A 1 87 ? 3.879 -10.578 8.264 1.00 90.00 87 VAL A O 1
ATOM 674 N N . LEU A 1 88 ? 3.170 -9.005 9.724 1.00 89.38 88 LEU A N 1
ATOM 675 C CA . LEU A 1 88 ? 3.927 -7.879 9.161 1.00 89.38 88 LEU A CA 1
ATOM 676 C C . LEU A 1 88 ? 5.419 -8.192 9.029 1.00 89.38 88 LEU A C 1
ATOM 678 O O . LEU A 1 88 ? 6.026 -8.001 7.973 1.00 89.38 88 LEU A O 1
ATOM 682 N N . VAL A 1 89 ? 6.023 -8.695 10.111 1.00 92.75 89 VAL A N 1
ATOM 683 C CA . VAL A 1 89 ? 7.454 -9.023 10.144 1.00 92.75 89 VAL A CA 1
ATOM 684 C C . VAL A 1 89 ? 7.778 -10.117 9.131 1.00 92.75 89 VAL A C 1
ATOM 686 O O . VAL A 1 89 ? 8.761 -9.998 8.403 1.00 92.75 89 VAL A O 1
ATOM 689 N N . VAL A 1 90 ? 6.951 -11.160 9.038 1.00 93.62 90 VAL A N 1
ATOM 690 C CA . VAL A 1 90 ? 7.157 -12.252 8.077 1.00 93.62 90 VAL A CA 1
ATOM 691 C C . VAL A 1 90 ? 7.074 -11.741 6.638 1.00 93.62 90 VAL A C 1
ATOM 693 O O . VAL A 1 90 ? 7.990 -12.006 5.860 1.00 93.62 90 VAL A O 1
ATOM 696 N N . ILE A 1 91 ? 6.033 -10.975 6.290 1.00 91.38 91 ILE A N 1
ATOM 697 C CA . ILE A 1 91 ? 5.869 -10.406 4.941 1.00 91.38 91 ILE A CA 1
ATOM 698 C C . ILE A 1 91 ? 7.054 -9.497 4.601 1.00 91.38 91 ILE A C 1
ATOM 700 O O . ILE A 1 91 ? 7.652 -9.635 3.533 1.00 91.38 91 ILE A O 1
ATOM 704 N N . THR A 1 92 ? 7.455 -8.628 5.530 1.00 91.00 92 THR A N 1
ATOM 705 C CA . THR A 1 92 ? 8.588 -7.712 5.343 1.00 91.00 92 THR A CA 1
ATOM 706 C C . THR A 1 92 ? 9.891 -8.473 5.094 1.00 91.00 92 THR A C 1
ATOM 708 O O . THR A 1 92 ? 10.614 -8.172 4.144 1.00 91.00 92 THR A O 1
ATOM 711 N N . LEU A 1 93 ? 10.193 -9.498 5.899 1.00 94.94 93 LEU A N 1
ATOM 712 C CA . LEU A 1 93 ? 11.399 -10.312 5.721 1.00 94.94 93 LEU A CA 1
ATOM 713 C C . LEU A 1 93 ? 11.391 -11.064 4.384 1.00 94.94 93 LEU A C 1
ATOM 715 O O . LEU A 1 93 ? 12.428 -11.133 3.722 1.00 94.94 93 LEU A O 1
ATOM 719 N N . MET A 1 94 ? 10.235 -11.583 3.959 1.00 93.44 94 MET A N 1
ATOM 720 C CA . MET A 1 94 ? 10.090 -12.218 2.646 1.00 93.44 94 MET A CA 1
ATOM 721 C C . MET A 1 94 ? 10.352 -11.231 1.505 1.00 93.44 94 MET A C 1
ATOM 723 O O . MET A 1 94 ? 11.095 -11.564 0.584 1.00 93.44 94 MET A O 1
ATOM 727 N N . MET A 1 95 ? 9.808 -10.012 1.577 1.00 91.81 95 MET A N 1
ATOM 728 C CA . MET A 1 95 ? 10.034 -8.969 0.568 1.00 91.81 95 MET A CA 1
ATOM 729 C C . MET A 1 95 ? 11.501 -8.550 0.483 1.00 91.81 95 MET A C 1
ATOM 731 O O . MET A 1 95 ? 12.043 -8.401 -0.614 1.00 91.81 95 MET A O 1
ATOM 735 N N . VAL A 1 96 ? 12.166 -8.396 1.632 1.00 93.62 96 VAL A N 1
ATOM 736 C CA . VAL A 1 96 ? 13.595 -8.056 1.697 1.00 93.62 96 VAL A CA 1
ATOM 737 C C . VAL A 1 96 ? 14.437 -9.168 1.075 1.00 93.62 96 VAL A C 1
ATOM 739 O O . VAL A 1 96 ? 15.283 -8.895 0.223 1.00 93.62 96 VAL A O 1
ATOM 742 N N . PHE A 1 97 ? 14.179 -10.426 1.443 1.00 95.25 97 PHE A N 1
ATOM 743 C CA . PHE A 1 97 ? 14.874 -11.578 0.870 1.00 95.25 97 PHE A CA 1
ATOM 744 C C . PHE A 1 97 ? 14.688 -11.660 -0.651 1.00 95.25 97 PHE A C 1
ATOM 746 O O . PHE A 1 97 ? 15.660 -11.802 -1.393 1.00 95.25 97 PHE A O 1
ATOM 753 N N . GLU A 1 98 ? 13.452 -11.516 -1.126 1.00 92.25 98 GLU A N 1
ATOM 754 C CA . GLU A 1 98 ? 13.122 -11.554 -2.549 1.00 92.25 98 GLU A CA 1
ATOM 755 C C . GLU A 1 98 ? 13.788 -10.401 -3.318 1.00 92.25 98 GLU A C 1
ATOM 757 O O . GLU A 1 98 ? 14.307 -10.604 -4.416 1.00 92.25 98 GLU A O 1
ATOM 762 N N . SER A 1 99 ? 13.862 -9.211 -2.718 1.00 91.75 99 SER A N 1
ATOM 763 C CA . SER A 1 99 ? 14.559 -8.055 -3.292 1.00 91.75 99 SER A CA 1
ATOM 764 C C . SER A 1 99 ? 16.054 -8.329 -3.479 1.00 91.75 99 SER A C 1
ATOM 766 O O . SER A 1 99 ? 16.587 -8.090 -4.564 1.00 91.75 99 SER A O 1
ATOM 768 N N . PHE A 1 100 ? 16.728 -8.909 -2.475 1.00 94.56 100 PHE A N 1
ATOM 769 C CA . PHE A 1 100 ? 18.131 -9.325 -2.609 1.00 94.56 100 PHE A CA 1
ATOM 770 C C . PHE A 1 100 ? 18.312 -10.424 -3.656 1.00 94.56 100 PHE A C 1
ATOM 772 O O . PHE A 1 100 ? 19.241 -10.359 -4.462 1.00 94.56 100 PHE A O 1
ATOM 779 N N . ARG A 1 101 ? 17.401 -11.402 -3.703 1.00 93.25 101 ARG A N 1
ATOM 780 C CA . ARG A 1 101 ? 17.436 -12.459 -4.718 1.00 93.25 101 ARG A CA 1
ATOM 781 C C . ARG A 1 101 ? 17.376 -11.882 -6.131 1.00 93.25 101 ARG A C 1
ATOM 783 O O . ARG A 1 101 ? 18.129 -12.322 -6.994 1.00 93.25 101 ARG A O 1
ATOM 790 N N . ARG A 1 102 ? 16.532 -10.874 -6.364 1.00 90.19 102 ARG A N 1
ATOM 791 C CA . ARG A 1 102 ? 16.401 -10.223 -7.676 1.00 90.19 102 ARG A CA 1
ATOM 792 C C . ARG A 1 102 ? 17.584 -9.349 -8.070 1.00 90.19 102 ARG A C 1
ATOM 794 O O . ARG A 1 102 ? 17.815 -9.185 -9.263 1.00 90.19 102 ARG A O 1
ATOM 801 N N . LEU A 1 103 ? 18.353 -8.841 -7.106 1.00 88.69 103 LEU A N 1
ATOM 802 C CA . LEU A 1 103 ? 19.635 -8.193 -7.400 1.00 88.69 103 LEU A CA 1
ATOM 803 C C . LEU A 1 103 ? 20.650 -9.196 -7.967 1.00 88.69 103 LEU A C 1
ATOM 805 O O . LEU A 1 103 ? 21.403 -8.854 -8.873 1.00 88.69 103 LEU A O 1
ATOM 809 N N . SER A 1 104 ? 20.662 -10.435 -7.466 1.00 92.12 104 SER A N 1
ATOM 810 C CA . SER A 1 104 ? 21.543 -11.497 -7.977 1.00 92.12 104 SER A CA 1
ATOM 811 C C . SER A 1 104 ? 21.002 -12.196 -9.228 1.00 92.12 104 SER A C 1
ATOM 813 O O . SER A 1 104 ? 21.783 -12.681 -10.043 1.00 92.12 104 SER A O 1
ATOM 815 N N . GLN A 1 105 ? 19.679 -12.273 -9.382 1.00 89.25 105 GLN A N 1
ATOM 816 C CA . GLN A 1 105 ? 18.997 -12.897 -10.517 1.00 89.25 105 GLN A CA 1
ATOM 817 C C . GLN A 1 105 ? 17.942 -11.936 -11.082 1.00 89.25 105 GLN A C 1
ATOM 819 O O . GLN A 1 105 ? 16.770 -12.019 -10.690 1.00 89.25 105 GLN A O 1
ATOM 824 N N . PRO A 1 106 ? 18.341 -11.023 -11.990 1.00 84.81 106 PRO A N 1
ATOM 825 C CA . PRO A 1 106 ? 17.427 -10.057 -12.581 1.00 84.81 106 PRO A CA 1
ATOM 826 C C . PRO A 1 106 ? 16.248 -10.756 -13.255 1.00 84.81 106 PRO A C 1
ATOM 828 O O . PRO A 1 106 ? 16.414 -11.658 -14.075 1.00 84.81 106 PRO A O 1
ATOM 831 N N . GLN A 1 107 ? 15.044 -10.334 -12.888 1.00 84.81 107 GLN A N 1
ATOM 832 C CA . GLN A 1 107 ? 13.801 -10.800 -13.491 1.00 84.81 107 GLN A CA 1
ATOM 833 C C . GLN A 1 107 ? 13.292 -9.720 -14.436 1.00 84.81 107 GLN A C 1
ATOM 835 O O . GLN A 1 107 ? 13.364 -8.535 -14.110 1.00 84.81 107 GLN A O 1
ATOM 840 N N . HIS A 1 108 ? 12.749 -10.120 -15.583 1.00 87.06 108 HIS A N 1
ATOM 841 C CA . HIS A 1 108 ? 12.147 -9.166 -16.503 1.00 87.06 108 HIS A CA 1
ATOM 842 C C . HIS A 1 108 ? 10.876 -8.572 -15.880 1.00 87.06 108 HIS A C 1
ATOM 844 O O . HIS A 1 108 ? 9.984 -9.307 -15.455 1.00 87.06 108 HIS A O 1
ATOM 850 N N . ILE A 1 109 ? 10.802 -7.242 -15.822 1.00 93.62 109 ILE A N 1
ATOM 851 C CA . ILE A 1 109 ? 9.654 -6.506 -15.287 1.00 93.62 109 ILE A CA 1
ATOM 852 C C . ILE A 1 109 ? 8.984 -5.765 -16.440 1.00 93.62 109 ILE A C 1
ATOM 854 O O . ILE A 1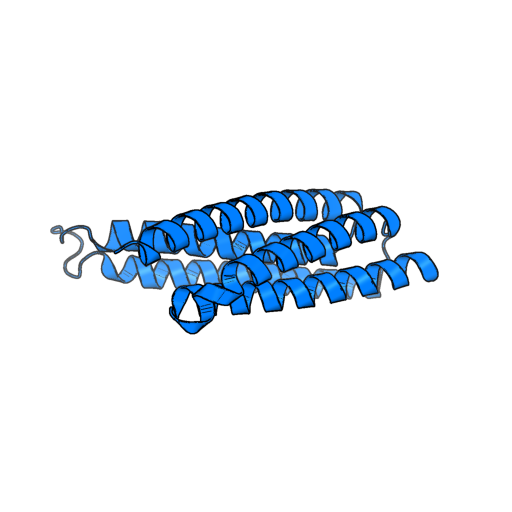 109 ? 9.635 -5.028 -17.182 1.00 93.62 109 ILE A O 1
ATOM 858 N N . ASN A 1 110 ? 7.665 -5.902 -16.572 1.00 94.31 110 ASN A N 1
ATOM 859 C CA . ASN A 1 110 ? 6.904 -5.097 -17.524 1.00 94.31 110 ASN A CA 1
ATOM 860 C C . ASN A 1 110 ? 6.774 -3.660 -16.995 1.00 94.31 110 ASN A C 1
ATOM 862 O O . ASN A 1 110 ? 5.805 -3.315 -16.313 1.00 94.31 110 ASN A O 1
ATOM 866 N N . GLY A 1 111 ? 7.762 -2.822 -17.318 1.00 93.56 111 GLY A N 1
ATOM 867 C CA . GLY A 1 111 ? 7.839 -1.436 -16.854 1.00 93.56 111 GLY A CA 1
ATOM 868 C C . GLY A 1 111 ? 6.629 -0.585 -17.253 1.00 93.56 111 GLY A C 1
ATOM 869 O O . GLY A 1 111 ? 6.165 0.219 -16.452 1.00 93.56 111 GLY A O 1
ATOM 870 N N . LYS A 1 112 ? 6.047 -0.804 -18.443 1.00 94.81 112 LYS A N 1
ATOM 871 C CA . LYS A 1 112 ? 4.852 -0.065 -18.896 1.00 94.81 112 LYS A CA 1
ATOM 872 C C . LYS A 1 112 ? 3.637 -0.369 -18.024 1.00 94.81 112 LYS A C 1
ATOM 874 O O . LYS A 1 112 ? 2.956 0.556 -17.590 1.00 94.81 112 LYS A O 1
ATOM 879 N N . LEU A 1 113 ? 3.379 -1.652 -17.759 1.00 94.94 113 LEU A N 1
ATOM 880 C CA . LEU A 1 113 ? 2.280 -2.059 -16.884 1.00 94.94 113 LEU A CA 1
ATOM 881 C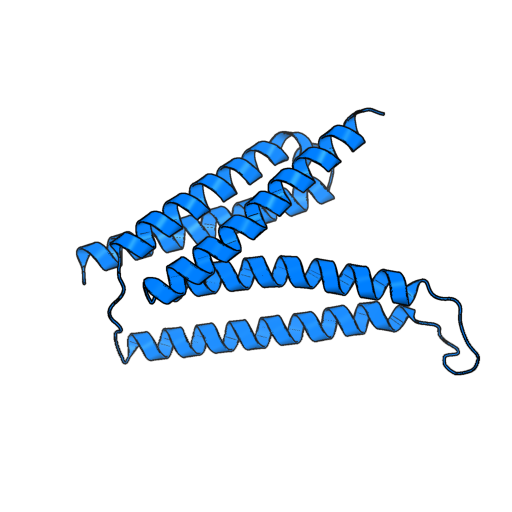 C . LEU A 1 113 ? 2.513 -1.553 -15.456 1.00 94.94 113 LEU A C 1
ATOM 883 O O . LEU A 1 113 ? 1.602 -0.993 -14.853 1.00 94.94 113 LEU A O 1
ATOM 887 N N . MET A 1 114 ? 3.748 -1.681 -14.961 1.00 95.56 114 MET A N 1
ATOM 888 C CA . MET A 1 114 ? 4.138 -1.187 -13.643 1.00 95.56 114 MET A CA 1
ATOM 889 C C . MET A 1 114 ? 3.882 0.321 -13.497 1.00 95.56 114 MET A C 1
ATOM 891 O O . MET A 1 114 ? 3.306 0.748 -12.502 1.00 95.56 114 MET A O 1
ATOM 895 N N . MET A 1 115 ? 4.262 1.116 -14.501 1.00 96.31 115 MET A N 1
ATOM 896 C CA . MET A 1 115 ? 4.074 2.568 -14.512 1.00 96.31 115 MET A CA 1
ATOM 897 C C . MET A 1 115 ? 2.592 2.957 -14.509 1.00 96.31 115 MET A C 1
ATOM 899 O O . MET A 1 115 ? 2.193 3.821 -13.735 1.00 96.31 115 MET A O 1
ATOM 903 N N . ILE A 1 116 ? 1.764 2.315 -15.342 1.00 96.50 116 ILE A N 1
ATOM 904 C CA . ILE A 1 116 ? 0.320 2.597 -15.405 1.00 96.50 116 ILE A CA 1
ATOM 905 C C . ILE A 1 116 ? -0.331 2.357 -14.040 1.00 96.50 116 ILE A C 1
ATOM 907 O O . ILE A 1 116 ? -1.072 3.208 -13.552 1.00 96.50 116 ILE A O 1
ATOM 911 N N . VAL A 1 117 ? -0.028 1.221 -13.410 1.00 96.12 117 VAL A N 1
ATOM 912 C CA . VAL A 1 117 ? -0.594 0.865 -12.104 1.00 96.12 117 VAL A CA 1
ATOM 913 C C . VAL A 1 117 ? -0.088 1.816 -11.016 1.00 96.12 117 VAL A C 1
ATOM 915 O O . VAL A 1 117 ? -0.893 2.308 -10.232 1.00 96.12 117 VAL A O 1
ATOM 918 N N . ALA A 1 118 ? 1.204 2.166 -11.024 1.00 95.44 118 ALA A N 1
ATOM 919 C CA . ALA A 1 118 ? 1.773 3.130 -10.082 1.00 95.44 118 ALA A CA 1
ATOM 920 C C . ALA A 1 118 ? 1.136 4.527 -10.205 1.00 95.44 118 ALA A C 1
ATOM 922 O O . ALA A 1 118 ? 0.892 5.179 -9.194 1.00 95.44 118 ALA A O 1
ATOM 923 N N . ILE A 1 119 ? 0.818 4.985 -11.423 1.00 96.19 119 ILE A N 1
ATOM 924 C CA . ILE A 1 119 ? 0.093 6.249 -11.637 1.00 96.19 119 ILE A CA 1
ATOM 925 C C . ILE A 1 119 ? -1.320 6.169 -11.052 1.00 96.19 119 ILE A C 1
ATOM 927 O O . ILE A 1 119 ? -1.761 7.119 -10.408 1.00 96.19 119 ILE A O 1
ATOM 931 N N . ILE A 1 120 ? -2.028 5.055 -11.263 1.00 94.81 120 ILE A N 1
ATOM 932 C CA . ILE A 1 120 ? -3.379 4.857 -10.719 1.00 94.81 120 ILE A CA 1
ATOM 933 C C . ILE A 1 120 ? -3.349 4.909 -9.186 1.00 94.81 120 ILE A C 1
ATOM 935 O O . ILE A 1 120 ? -4.125 5.668 -8.602 1.00 94.81 120 ILE A O 1
ATOM 939 N N . GLY A 1 121 ? -2.434 4.167 -8.553 1.00 93.75 121 GLY A N 1
ATOM 940 C CA . GLY A 1 121 ? -2.251 4.176 -7.098 1.00 93.75 121 GLY A CA 1
ATOM 941 C C . GLY A 1 121 ? -1.904 5.570 -6.576 1.00 93.75 121 GLY A C 1
ATOM 942 O O . GLY A 1 121 ? -2.595 6.100 -5.707 1.00 93.75 121 GLY A O 1
ATOM 943 N N . LEU A 1 122 ? -0.930 6.240 -7.202 1.00 95.19 122 LEU A N 1
ATOM 944 C CA . LEU A 1 122 ? -0.516 7.595 -6.836 1.00 95.19 122 LEU A CA 1
ATOM 945 C C . LEU A 1 122 ? -1.670 8.603 -6.894 1.00 95.19 122 LEU A C 1
ATOM 947 O O . LEU A 1 122 ? -1.882 9.363 -5.949 1.00 95.19 122 LEU A O 1
ATOM 951 N N . VAL A 1 123 ? -2.416 8.628 -8.003 1.00 95.44 123 VAL A N 1
ATOM 952 C CA . VAL A 1 123 ? -3.548 9.549 -8.178 1.00 95.44 123 VAL A CA 1
ATOM 953 C C . VAL A 1 123 ? -4.598 9.297 -7.108 1.00 95.44 123 VAL A C 1
ATOM 955 O O . VAL A 1 123 ? -5.146 10.240 -6.537 1.00 95.44 123 VAL A O 1
ATOM 958 N N . ALA A 1 124 ? -4.884 8.037 -6.819 1.00 92.50 124 ALA A N 1
ATOM 959 C CA . ALA A 1 124 ? -5.962 7.697 -5.923 1.00 92.50 124 ALA A CA 1
ATOM 960 C C . ALA A 1 124 ? -5.586 7.901 -4.438 1.00 92.50 124 ALA A C 1
ATOM 962 O O . ALA A 1 124 ? -6.406 8.431 -3.683 1.00 92.50 124 ALA A O 1
ATOM 963 N N . ASN A 1 125 ? -4.331 7.649 -4.048 1.00 93.00 125 ASN A N 1
ATOM 964 C CA . ASN A 1 125 ? -3.784 8.034 -2.740 1.00 93.00 125 ASN A CA 1
ATOM 965 C C . ASN A 1 125 ? -3.781 9.557 -2.558 1.00 93.00 125 ASN A C 1
ATOM 967 O O . ASN A 1 125 ? -4.219 10.066 -1.522 1.00 93.00 125 ASN A O 1
ATOM 971 N N . LEU A 1 126 ? -3.414 10.308 -3.601 1.00 94.12 126 LEU A N 1
ATOM 972 C CA . LEU A 1 126 ? -3.460 11.768 -3.582 1.00 94.12 126 LEU A CA 1
ATOM 973 C C . LEU A 1 126 ? -4.894 12.297 -3.420 1.00 94.12 126 LEU A C 1
ATOM 975 O O . LEU A 1 126 ? -5.136 13.198 -2.614 1.00 94.12 126 LEU A O 1
ATOM 979 N N . VAL A 1 127 ? -5.864 11.727 -4.142 1.00 92.69 127 VAL A N 1
ATOM 980 C CA . VAL A 1 127 ? -7.287 12.077 -3.995 1.00 92.69 127 VAL A CA 1
ATOM 981 C C . VAL A 1 127 ? -7.767 11.784 -2.572 1.00 92.69 127 VAL A C 1
ATOM 983 O O . VAL A 1 127 ? -8.372 12.658 -1.947 1.00 92.69 127 VAL A O 1
ATOM 986 N N . SER A 1 128 ? -7.453 10.609 -2.022 1.00 90.25 128 SER A N 1
ATOM 987 C CA . SER A 1 128 ? -7.776 10.250 -0.635 1.00 90.25 128 SER A CA 1
ATOM 988 C C . SER A 1 128 ? -7.175 11.235 0.371 1.00 90.25 128 SER A C 1
ATOM 990 O O . SER A 1 128 ? -7.876 11.735 1.255 1.00 90.25 128 SER A O 1
ATOM 992 N N . MET A 1 129 ? -5.902 11.595 0.195 1.00 91.56 129 MET A N 1
ATOM 993 C CA . MET A 1 129 ? -5.204 12.572 1.026 1.00 91.56 129 MET A CA 1
ATOM 994 C C . MET A 1 129 ? -5.893 13.949 0.984 1.00 91.56 129 MET A C 1
ATOM 996 O O . MET A 1 129 ? -6.160 14.551 2.031 1.00 91.56 129 MET A O 1
ATOM 1000 N N . LEU A 1 130 ? -6.245 14.443 -0.208 1.00 91.25 130 LEU A N 1
ATOM 1001 C CA . LEU A 1 130 ? -6.916 15.736 -0.388 1.00 91.25 130 LEU A CA 1
ATOM 1002 C C . LEU A 1 130 ? -8.322 15.758 0.233 1.00 91.25 130 LEU A C 1
ATOM 1004 O O . LEU A 1 130 ? -8.697 16.743 0.875 1.00 91.25 130 LEU A O 1
ATOM 1008 N N . LEU A 1 131 ? -9.083 14.664 0.114 1.00 88.38 131 LEU A N 1
ATOM 1009 C CA . LEU A 1 131 ? -10.412 14.532 0.725 1.00 88.38 131 LEU A CA 1
ATOM 1010 C C . LEU A 1 131 ? -10.366 14.612 2.261 1.00 88.38 131 LEU A C 1
ATOM 1012 O O . LEU A 1 131 ? -11.301 15.126 2.892 1.00 88.38 131 LEU A O 1
ATOM 1016 N N . LEU A 1 132 ? -9.277 14.133 2.869 1.00 87.94 132 LEU A N 1
ATOM 1017 C CA . LEU A 1 132 ? -9.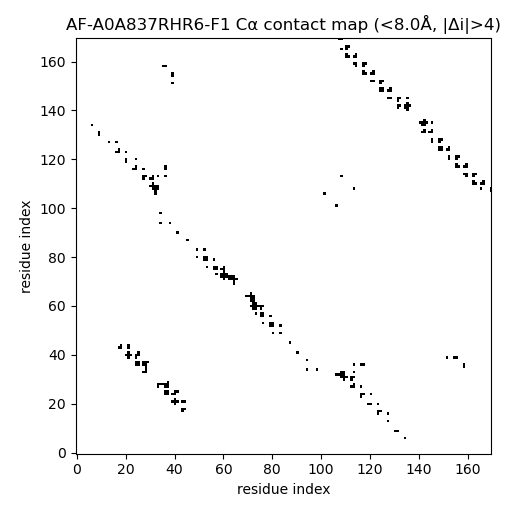085 14.110 4.321 1.00 87.94 132 LEU A CA 1
ATOM 1018 C C . LEU A 1 132 ? -8.418 15.381 4.875 1.00 87.94 132 LEU A C 1
ATOM 1020 O O . LEU A 1 132 ? -8.568 15.664 6.066 1.00 87.94 132 LEU A O 1
ATOM 1024 N N . PHE A 1 133 ? -7.761 16.192 4.039 1.00 89.00 133 PHE A N 1
ATOM 1025 C CA . PHE A 1 133 ? -6.978 17.366 4.461 1.00 89.00 133 PHE A CA 1
ATOM 1026 C C . PHE A 1 133 ? -7.755 18.375 5.323 1.00 89.00 133 PHE A C 1
ATOM 1028 O O . PHE A 1 133 ? -7.247 18.905 6.308 1.00 89.00 133 PHE A O 1
ATOM 1035 N N . SER A 1 134 ? -9.013 18.654 4.981 1.00 85.19 134 SER A N 1
ATOM 1036 C CA . SER A 1 134 ? -9.837 19.588 5.761 1.00 85.19 134 SER A CA 1
ATOM 1037 C C . SER A 1 134 ? -10.190 19.028 7.152 1.00 85.19 134 SER A C 1
ATOM 1039 O O . SER A 1 134 ? -10.188 19.764 8.144 1.00 85.19 134 SER A O 1
ATOM 1041 N N . GLY A 1 135 ? -10.445 17.718 7.242 1.00 82.31 135 GLY A N 1
ATOM 1042 C CA . GLY A 1 135 ? -10.806 17.048 8.493 1.00 82.31 135 GLY A CA 1
ATOM 1043 C C . GLY A 1 135 ? -9.609 16.763 9.407 1.00 82.31 135 GLY A C 1
ATOM 1044 O O . GLY A 1 135 ? -9.764 16.754 10.628 1.00 82.31 135 GLY A O 1
ATOM 1045 N N . SER A 1 136 ? -8.404 16.604 8.846 1.00 85.19 136 SER A N 1
ATOM 1046 C CA . SER A 1 136 ? -7.183 16.283 9.601 1.00 85.19 136 SER A CA 1
ATOM 1047 C C . SER A 1 136 ? -6.771 17.371 10.600 1.00 85.19 136 SER A C 1
ATOM 1049 O O . SER A 1 136 ? -6.105 17.081 11.591 1.00 85.19 136 SER A O 1
ATOM 1051 N N . LYS A 1 137 ? -7.209 18.619 10.392 1.00 86.69 137 LYS A N 1
ATOM 1052 C CA . LYS A 1 137 ? -6.948 19.740 11.312 1.00 86.69 137 LYS A CA 1
ATOM 1053 C C . LYS A 1 137 ? -7.756 19.675 12.612 1.00 86.69 137 LYS A C 1
ATOM 1055 O O . LYS A 1 137 ? -7.358 20.287 13.594 1.00 86.69 137 LYS A O 1
ATOM 1060 N N . HIS A 1 138 ? -8.877 18.955 12.613 1.00 83.88 138 HIS A N 1
ATOM 1061 C CA . HIS A 1 138 ? -9.869 19.008 13.693 1.00 83.88 138 HIS A CA 1
ATOM 1062 C C . HIS A 1 138 ? -10.033 17.672 14.423 1.00 83.88 138 HIS A C 1
ATOM 1064 O O . HIS A 1 138 ? -10.587 17.638 15.518 1.00 83.88 138 HIS A O 1
ATOM 1070 N N . ASN A 1 139 ? -9.575 16.565 13.833 1.00 84.00 139 ASN A N 1
ATOM 1071 C CA . ASN A 1 139 ? -9.766 15.232 14.387 1.00 84.00 139 ASN A CA 1
ATOM 1072 C C . ASN A 1 139 ? -8.501 14.383 14.212 1.00 84.00 139 ASN A C 1
ATOM 1074 O O . ASN A 1 139 ? -8.010 14.194 13.097 1.00 84.00 139 ASN A O 1
ATOM 1078 N N . LEU A 1 140 ? -8.001 13.845 15.327 1.00 85.94 140 LEU A N 1
ATOM 1079 C CA . LEU A 1 140 ? -6.778 13.044 15.371 1.00 85.94 140 LEU A CA 1
ATOM 1080 C C . LEU A 1 140 ? -6.872 11.750 14.553 1.00 85.94 140 LEU A C 1
ATOM 1082 O O . LEU A 1 140 ? -5.886 11.382 13.925 1.00 85.94 140 LEU A O 1
ATOM 1086 N N . ASN A 1 141 ? -8.038 11.104 14.476 1.00 83.06 141 ASN A N 1
ATOM 1087 C CA . ASN A 1 141 ? -8.217 9.898 13.659 1.00 83.06 141 ASN A CA 1
ATOM 1088 C C . ASN A 1 141 ? -8.130 10.227 12.162 1.00 83.06 141 ASN A C 1
ATOM 1090 O O . ASN A 1 141 ? -7.504 9.500 11.390 1.00 83.06 141 ASN A O 1
ATOM 1094 N N . ILE A 1 142 ? -8.710 11.362 11.754 1.00 85.25 142 ILE A N 1
ATOM 1095 C CA . ILE A 1 142 ? -8.591 11.857 10.375 1.00 85.25 142 ILE A CA 1
ATOM 1096 C C . ILE A 1 142 ? -7.146 12.249 10.083 1.00 85.25 142 ILE A C 1
ATOM 1098 O O . ILE A 1 142 ? -6.640 11.958 9.005 1.00 85.25 142 ILE A O 1
ATOM 1102 N N . LYS A 1 143 ? -6.464 12.872 11.049 1.00 88.56 143 LYS A N 1
ATOM 1103 C CA . LYS A 1 143 ? -5.047 13.218 10.934 1.00 88.56 143 LYS A CA 1
ATOM 1104 C C . LYS A 1 143 ? -4.166 11.985 10.765 1.00 88.56 143 LYS A C 1
ATOM 1106 O O . LYS A 1 143 ? -3.303 12.001 9.898 1.00 88.56 143 LYS A O 1
ATOM 1111 N N . ALA A 1 144 ? -4.402 10.933 11.545 1.00 88.19 144 ALA A N 1
ATOM 1112 C CA . ALA A 1 144 ? -3.678 9.673 11.428 1.00 88.19 144 ALA A CA 1
ATOM 1113 C C . ALA A 1 144 ? -3.880 9.046 10.041 1.00 88.19 144 ALA A C 1
ATOM 1115 O O . ALA A 1 144 ? -2.907 8.733 9.366 1.00 88.19 144 ALA A O 1
ATOM 1116 N N . THR A 1 145 ? -5.129 8.975 9.573 1.00 87.12 145 THR A N 1
ATOM 1117 C CA . THR A 1 145 ? -5.448 8.434 8.238 1.00 87.12 145 THR A CA 1
ATOM 1118 C C . THR A 1 145 ? -4.840 9.291 7.123 1.00 87.12 145 THR A C 1
ATOM 1120 O O . THR A 1 145 ? -4.302 8.765 6.163 1.00 87.12 145 THR A O 1
ATOM 1123 N N . PHE A 1 146 ? -4.861 10.619 7.258 1.00 90.88 146 PHE A N 1
ATOM 1124 C CA . PHE A 1 146 ? -4.211 11.535 6.319 1.00 90.88 146 PHE A CA 1
ATOM 1125 C C . PHE A 1 146 ? -2.691 11.324 6.251 1.0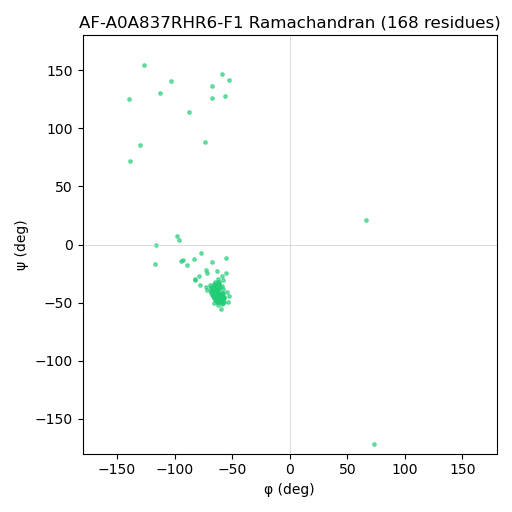0 90.88 146 PHE A C 1
ATOM 1127 O O . PHE A 1 146 ? -2.130 11.317 5.161 1.00 90.88 146 PHE A O 1
ATOM 1134 N N . LEU A 1 147 ? -2.026 11.165 7.402 1.00 92.44 147 LEU A N 1
ATOM 1135 C CA . LEU A 1 147 ? -0.583 10.917 7.455 1.00 92.44 147 LEU A CA 1
ATOM 1136 C C . LEU A 1 147 ? -0.215 9.558 6.853 1.00 92.44 147 LEU A C 1
ATOM 1138 O O . LEU A 1 147 ? 0.825 9.458 6.219 1.00 92.44 147 LEU A O 1
ATOM 1142 N N . HIS A 1 148 ? -1.074 8.555 7.012 1.00 89.56 148 HIS A N 1
ATOM 1143 C CA . HIS A 1 148 ? -0.914 7.259 6.362 1.00 89.56 148 HIS A CA 1
ATOM 1144 C C . HIS A 1 148 ? -1.057 7.368 4.832 1.00 89.56 148 HIS A C 1
ATOM 1146 O O . HIS A 1 148 ? -0.124 7.051 4.109 1.00 89.56 148 HIS A O 1
ATOM 1152 N N . MET A 1 149 ? -2.121 8.006 4.326 1.00 90.81 149 MET A N 1
ATOM 1153 C CA . MET A 1 149 ? -2.264 8.246 2.876 1.00 90.81 149 MET A CA 1
ATOM 1154 C C . MET A 1 149 ? -1.085 9.049 2.288 1.00 90.81 149 MET A C 1
ATOM 1156 O O . MET A 1 149 ? -0.738 8.895 1.117 1.00 90.81 149 MET A O 1
ATOM 1160 N N . LEU A 1 150 ? -0.460 9.926 3.084 1.00 93.19 150 LEU A N 1
ATOM 1161 C CA . LEU A 1 150 ? 0.758 10.641 2.696 1.00 93.19 150 LEU A CA 1
ATOM 1162 C C . LEU A 1 150 ? 1.959 9.694 2.556 1.00 93.19 150 LEU A C 1
ATOM 1164 O O . LEU A 1 150 ? 2.717 9.840 1.597 1.00 93.19 150 LEU A O 1
ATOM 1168 N N . THR A 1 151 ? 2.151 8.747 3.481 1.00 91.50 151 THR A N 1
ATOM 1169 C CA . THR A 1 151 ? 3.226 7.750 3.358 1.00 91.50 151 THR A CA 1
ATOM 1170 C C . THR A 1 151 ? 3.014 6.850 2.148 1.00 91.50 151 THR A C 1
ATOM 1172 O O . THR A 1 151 ? 3.972 6.615 1.414 1.00 91.50 151 THR A O 1
ATOM 1175 N N . ASP A 1 152 ? 1.772 6.465 1.861 1.00 91.00 152 ASP A N 1
ATOM 1176 C CA . ASP A 1 152 ? 1.442 5.626 0.702 1.00 91.00 152 ASP A CA 1
ATOM 1177 C C . ASP A 1 152 ? 1.664 6.400 -0.600 1.00 91.00 152 ASP A C 1
ATOM 1179 O O . ASP A 1 152 ? 2.267 5.901 -1.541 1.00 91.00 152 ASP A O 1
ATOM 1183 N N . THR A 1 153 ? 1.295 7.686 -0.630 1.00 93.31 153 THR A N 1
ATOM 1184 C CA . THR A 1 153 ? 1.596 8.578 -1.763 1.00 93.31 153 THR A CA 1
ATOM 1185 C C . THR A 1 153 ? 3.105 8.649 -2.025 1.00 93.31 153 THR A C 1
ATOM 1187 O O . THR A 1 153 ? 3.536 8.578 -3.176 1.00 93.31 153 THR A O 1
AT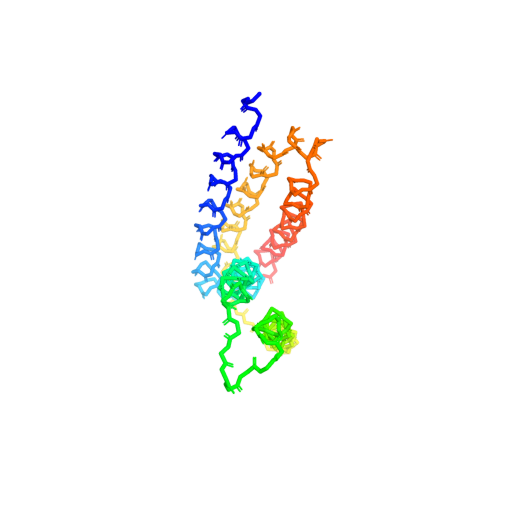OM 1190 N N . LEU A 1 154 ? 3.927 8.775 -0.975 1.00 94.00 154 LEU A N 1
ATOM 1191 C CA . LEU A 1 154 ? 5.389 8.779 -1.106 1.00 94.00 154 LEU A CA 1
ATOM 1192 C C . LEU A 1 154 ? 5.924 7.426 -1.605 1.00 94.00 154 LEU A C 1
ATOM 1194 O O . LEU A 1 154 ? 6.812 7.413 -2.460 1.00 94.00 154 LEU A O 1
ATOM 1198 N N . SER A 1 155 ? 5.363 6.311 -1.123 1.00 91.62 155 SER A N 1
ATOM 1199 C CA . SER A 1 155 ? 5.665 4.956 -1.609 1.00 91.62 155 SER A CA 1
ATOM 1200 C C . SER A 1 155 ? 5.364 4.829 -3.106 1.00 91.62 155 SER A C 1
ATOM 1202 O O . SER A 1 155 ? 6.257 4.493 -3.892 1.00 91.62 155 SER A O 1
ATOM 1204 N N . SER A 1 156 ? 4.163 5.230 -3.540 1.00 92.19 156 SER A N 1
ATOM 1205 C CA . SER A 1 156 ? 3.750 5.180 -4.946 1.00 92.19 156 SER A CA 1
ATOM 1206 C C . SER A 1 156 ? 4.631 6.054 -5.852 1.00 92.19 156 SER A C 1
ATOM 1208 O O . SER A 1 156 ? 4.909 5.665 -6.987 1.00 92.19 156 SER A O 1
ATOM 1210 N N . ILE A 1 157 ? 5.142 7.201 -5.371 1.00 95.69 157 ILE A N 1
ATOM 1211 C CA . ILE A 1 157 ? 6.156 7.990 -6.103 1.00 95.69 157 ILE A CA 1
ATOM 1212 C C . ILE A 1 157 ? 7.442 7.174 -6.289 1.00 95.69 157 ILE A C 1
ATOM 1214 O O . ILE A 1 157 ? 8.003 7.160 -7.385 1.00 95.69 157 ILE A O 1
ATOM 1218 N N . GLY A 1 158 ? 7.903 6.475 -5.249 1.00 95.12 158 GLY A N 1
ATOM 1219 C CA . GLY A 1 158 ? 9.067 5.592 -5.328 1.00 95.12 158 GLY A CA 1
ATOM 1220 C C . GLY A 1 158 ? 8.889 4.486 -6.370 1.00 95.12 158 GLY A C 1
ATOM 1221 O O . GLY A 1 158 ? 9.767 4.279 -7.210 1.00 95.12 158 GLY A O 1
ATOM 1222 N N . VAL A 1 159 ? 7.723 3.832 -6.380 1.00 94.25 159 VAL A N 1
ATOM 1223 C CA . VAL A 1 159 ? 7.377 2.808 -7.379 1.00 94.25 159 VAL A CA 1
ATOM 1224 C C . VAL A 1 159 ? 7.305 3.410 -8.785 1.00 94.25 159 VAL A C 1
ATOM 1226 O O . VAL A 1 159 ? 7.821 2.819 -9.735 1.00 94.25 159 VAL A O 1
ATOM 1229 N N . LEU A 1 160 ? 6.729 4.604 -8.941 1.00 96.19 160 LEU A N 1
ATOM 1230 C CA . LEU A 1 160 ? 6.663 5.294 -10.227 1.00 96.19 160 LEU A CA 1
ATOM 1231 C C . LEU A 1 160 ? 8.063 5.611 -10.768 1.00 96.19 160 LEU A C 1
ATOM 1233 O O . LEU A 1 160 ? 8.359 5.299 -11.921 1.00 96.19 160 LEU A O 1
ATOM 1237 N N . ILE A 1 161 ? 8.948 6.159 -9.934 1.00 96.31 161 ILE A N 1
ATOM 1238 C CA . ILE A 1 161 ? 10.345 6.418 -10.302 1.00 96.31 161 ILE A CA 1
ATOM 1239 C C . ILE A 1 161 ? 11.033 5.109 -10.704 1.00 96.31 161 ILE A C 1
ATOM 1241 O O . ILE A 1 161 ? 11.642 5.040 -11.771 1.00 96.31 161 ILE A O 1
ATOM 1245 N N . ALA A 1 162 ? 10.880 4.046 -9.908 1.00 93.69 162 ALA A N 1
ATOM 1246 C CA . ALA A 1 162 ? 11.434 2.733 -10.225 1.00 93.69 162 ALA A CA 1
ATOM 1247 C C . ALA A 1 162 ? 10.924 2.198 -11.575 1.00 93.69 162 ALA A C 1
ATOM 1249 O O . ALA A 1 162 ? 11.703 1.639 -12.342 1.00 93.69 162 ALA A O 1
ATOM 1250 N N . SER A 1 163 ? 9.649 2.420 -11.912 1.00 95.00 163 SER A N 1
ATOM 1251 C CA . SER A 1 163 ? 9.088 2.014 -13.206 1.00 95.00 163 SER A CA 1
ATOM 1252 C C . SER A 1 163 ? 9.739 2.742 -14.388 1.00 95.00 163 SER A C 1
ATOM 1254 O O . SER A 1 163 ? 9.999 2.119 -15.415 1.00 95.00 163 SER A O 1
ATOM 1256 N N . VAL A 1 164 ? 10.082 4.026 -14.228 1.00 95.12 164 VAL A N 1
ATOM 1257 C CA . VAL A 1 164 ? 10.813 4.800 -15.244 1.00 95.12 164 VAL A CA 1
ATOM 1258 C C . VAL A 1 164 ? 12.217 4.233 -15.434 1.00 95.12 164 VAL A C 1
ATOM 1260 O O . VAL A 1 164 ? 12.628 4.014 -16.570 1.00 95.12 164 VAL A O 1
ATOM 1263 N N . PHE A 1 165 ? 12.929 3.921 -14.346 1.00 93.75 165 PHE A N 1
ATOM 1264 C CA . PHE A 1 165 ? 14.230 3.250 -14.431 1.00 93.75 165 PHE A CA 1
ATOM 1265 C C . PHE A 1 165 ? 14.125 1.899 -15.143 1.00 93.75 165 PHE A C 1
ATOM 1267 O O . PHE A 1 165 ? 14.918 1.623 -16.037 1.00 93.75 165 PHE A O 1
ATOM 1274 N N . VAL A 1 166 ? 13.120 1.085 -14.815 1.00 92.88 166 VAL A N 1
ATOM 1275 C CA . VAL A 1 166 ? 12.890 -0.184 -15.515 1.00 92.88 166 VAL A CA 1
ATOM 1276 C C . VAL A 1 166 ? 12.657 0.056 -17.007 1.00 92.88 166 VAL A C 1
ATOM 1278 O O . VAL A 1 166 ? 13.257 -0.632 -17.810 1.00 92.88 166 VAL A O 1
ATOM 1281 N N . ILE A 1 167 ? 11.847 1.035 -17.415 1.00 92.75 167 ILE A N 1
ATOM 1282 C CA . ILE A 1 167 ? 11.600 1.301 -18.846 1.00 92.75 167 ILE A CA 1
ATOM 1283 C C . ILE A 1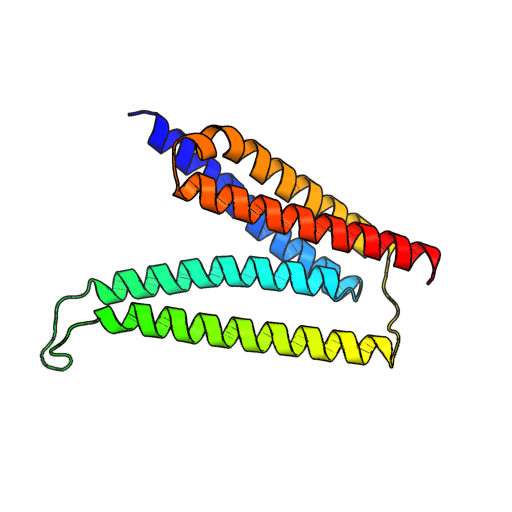 167 ? 12.868 1.761 -19.585 1.00 92.75 167 ILE A C 1
ATOM 1285 O O . ILE A 1 167 ? 13.013 1.468 -20.768 1.00 92.75 167 ILE A O 1
ATOM 1289 N N . LEU A 1 168 ? 13.754 2.509 -18.922 1.00 92.19 168 LEU A N 1
ATOM 1290 C CA . LEU A 1 168 ? 14.962 3.061 -19.542 1.00 92.19 168 LEU A CA 1
ATOM 1291 C C . LEU A 1 168 ? 16.131 2.068 -19.613 1.00 92.19 168 LEU A C 1
ATOM 1293 O O . LEU A 1 168 ? 16.960 2.192 -20.511 1.00 92.19 168 LEU A O 1
ATOM 1297 N N . PHE A 1 169 ? 16.227 1.135 -18.661 1.00 85.56 169 PHE A N 1
ATOM 1298 C CA . PHE A 1 169 ? 17.395 0.260 -18.480 1.00 85.56 169 PHE A CA 1
ATOM 1299 C C . PHE A 1 169 ? 17.117 -1.239 -18.690 1.00 85.56 169 PHE A C 1
ATOM 1301 O O . PHE A 1 169 ? 18.041 -2.040 -18.555 1.00 85.56 169 PHE A O 1
ATOM 1308 N N . ASN A 1 170 ? 15.875 -1.621 -18.995 1.00 67.50 170 ASN A N 1
ATOM 1309 C CA . ASN A 1 170 ? 15.458 -2.993 -19.319 1.00 67.50 170 ASN A CA 1
ATOM 1310 C C . ASN A 1 170 ? 15.206 -3.134 -20.822 1.00 67.50 170 ASN A C 1
ATOM 1312 O O . ASN A 1 170 ? 15.532 -4.211 -21.363 1.00 67.50 170 ASN A O 1
#

Foldseek 3Di:
DCPVVLVVVLVVVLLVLLLVLLVLLCVLCVVQVPLLSNVLSVVSVLVVVLVVLLVVLVVQQPDDDDPVRNPGSNCSNVVSVVVSVVVVVVVVVVSVVVVVVCVVPPDQGNLVSQLVSLVSQLVSLVVSLVSLVVVLVPDVVSVVVNVVSVVSNVSSVVSNVVSVVSVVPD